Protein AF-A0AAD4E2B3-F1 (afdb_monomer_lite)

Radius of gyration: 13.12 Å; chains: 1; bounding box: 32×38×29 Å

Sequence (93 aa):
MSISALNALENLPANFTNTLSTIQIQQVLEAFAHLDFVSKGTKIPKLFQLKALISLLAGRNVVLRAATGSGKTLCMILPLFLSPDKMAITVTP

pLDDT: mean 94.19, std 6.46, range [47.75, 98.06]

Organism: NCBI:txid1912939

Foldseek 3Di:
DQQFLVNVLVPDDPVVVVPDDPVLNVLQVLLSVVCCVVVVRPDYDDPVLSVLLSQVLVVHDDDDDDDPPPPVVSSQCSNCSVCVVDDDDDDDD

InterPro domains:
  IPR011545 DEAD/DEAH-box helicase domain [PF00270] (48-93)
  IPR027417 P-loop containing nucleoside triphosphate hydrolase [G3DSA:3.40.50.300] (8-93)
  IPR027417 P-loop containing nucleoside triphosphate hydrolase [SSF52540] (39-93)

Secondary structure (DSSP, 8-state):
-PPPHHHHHHTS-HHHHTT--HHHHHHHHHHHHHHHHHHTTS----HHHHHHHHHHHTT--------TTS-HHHHHHHHHHT-TT--------

Structure (mmCIF, N/CA/C/O backbone):
data_AF-A0AAD4E2B3-F1
#
_entry.id   AF-A0AAD4E2B3-F1
#
loop_
_atom_site.group_PDB
_atom_site.id
_atom_site.type_symbol
_atom_site.label_atom_id
_atom_site.label_alt_id
_atom_site.label_comp_id
_atom_site.label_asym_id
_atom_site.label_entity_id
_atom_site.label_seq_id
_atom_site.pdbx_PDB_ins_code
_atom_site.Cartn_x
_atom_site.Cartn_y
_atom_site.Cartn_z
_atom_site.occupancy
_atom_site.B_iso_or_equiv
_atom_site.auth_seq_id
_atom_site.auth_comp_id
_atom_site.auth_asym_id
_atom_site.auth_atom_id
_atom_site.pdbx_PDB_model_num
ATOM 1 N N . MET A 1 1 ? 17.175 10.012 -10.300 1.00 47.75 1 MET A N 1
ATOM 2 C CA . MET A 1 1 ? 16.608 10.389 -8.988 1.00 47.75 1 MET A CA 1
ATOM 3 C C . MET A 1 1 ? 15.365 9.552 -8.764 1.00 47.75 1 MET A C 1
ATOM 5 O O . MET A 1 1 ? 14.492 9.576 -9.623 1.00 47.75 1 MET A O 1
ATOM 9 N N . SER A 1 2 ? 15.313 8.753 -7.696 1.00 63.34 2 SER A N 1
ATOM 10 C CA . SER A 1 2 ? 14.071 8.078 -7.309 1.00 63.34 2 SER A CA 1
ATOM 11 C C . SER A 1 2 ? 13.062 9.139 -6.879 1.00 63.34 2 SER A C 1
ATOM 13 O O . SER A 1 2 ? 13.396 10.019 -6.088 1.00 63.34 2 SER A O 1
ATOM 15 N N . ILE A 1 3 ? 11.850 9.081 -7.425 1.00 77.19 3 ILE A N 1
ATOM 16 C CA . ILE A 1 3 ? 10.735 9.905 -6.951 1.00 77.19 3 ILE A CA 1
ATOM 17 C C . ILE A 1 3 ? 10.502 9.538 -5.479 1.00 77.19 3 ILE A C 1
ATOM 19 O O . ILE A 1 3 ? 10.531 8.356 -5.143 1.00 77.19 3 ILE A O 1
ATOM 23 N N . SER A 1 4 ? 10.334 10.522 -4.594 1.00 90.69 4 SER A N 1
ATOM 24 C CA . SER A 1 4 ? 10.010 10.249 -3.190 1.00 90.69 4 SER A CA 1
ATOM 25 C C . SER A 1 4 ? 8.543 9.836 -3.049 1.00 90.69 4 SER A C 1
ATOM 27 O O . SER A 1 4 ? 7.699 10.251 -3.847 1.00 90.69 4 SER A O 1
ATOM 29 N N . ALA A 1 5 ? 8.210 9.047 -2.024 1.00 93.00 5 ALA A N 1
ATOM 30 C CA . ALA A 1 5 ? 6.822 8.675 -1.748 1.00 93.00 5 ALA A CA 1
ATOM 31 C C . ALA A 1 5 ? 5.912 9.903 -1.585 1.00 93.00 5 ALA A C 1
ATOM 33 O O . ALA A 1 5 ? 4.809 9.911 -2.126 1.00 93.00 5 ALA A O 1
ATOM 34 N N . LEU A 1 6 ? 6.407 10.960 -0.930 1.00 92.81 6 LEU A N 1
ATOM 35 C CA . LEU A 1 6 ? 5.690 12.228 -0.784 1.00 92.81 6 LEU A CA 1
ATOM 36 C C . LEU A 1 6 ? 5.388 12.875 -2.143 1.00 92.81 6 LEU A C 1
ATOM 38 O O . LEU A 1 6 ? 4.237 13.189 -2.426 1.00 92.81 6 LEU A O 1
ATOM 42 N N . ASN A 1 7 ? 6.389 12.995 -3.020 1.00 95.06 7 ASN A N 1
ATOM 43 C CA . ASN A 1 7 ? 6.183 13.572 -4.346 1.00 95.06 7 ASN A CA 1
ATOM 44 C C . ASN A 1 7 ? 5.187 12.738 -5.171 1.00 95.06 7 ASN A C 1
ATOM 46 O O . ASN A 1 7 ? 4.317 13.289 -5.839 1.00 95.06 7 ASN A O 1
ATOM 50 N N . ALA A 1 8 ? 5.266 11.409 -5.106 1.00 95.44 8 ALA A N 1
ATOM 51 C CA . ALA A 1 8 ? 4.323 10.548 -5.815 1.00 95.44 8 ALA A CA 1
ATOM 52 C C . ALA A 1 8 ? 2.889 10.633 -5.262 1.00 95.44 8 ALA A C 1
ATOM 54 O O . ALA A 1 8 ? 1.938 10.518 -6.035 1.00 95.44 8 ALA A O 1
ATOM 55 N N . LEU A 1 9 ? 2.735 10.836 -3.952 1.00 96.00 9 LEU A N 1
ATOM 56 C CA . LEU A 1 9 ? 1.444 11.038 -3.300 1.00 96.00 9 LEU A CA 1
ATOM 57 C C . LEU A 1 9 ? 0.801 12.362 -3.740 1.00 96.00 9 LEU A C 1
ATOM 59 O O . LEU A 1 9 ? -0.366 12.373 -4.129 1.00 96.00 9 LEU A O 1
ATOM 63 N N . GLU A 1 10 ? 1.570 13.453 -3.734 1.00 95.25 10 GLU A N 1
ATOM 64 C CA . GLU A 1 10 ? 1.121 14.785 -4.172 1.00 95.25 10 GLU A CA 1
ATOM 65 C C . GLU A 1 10 ? 0.717 14.810 -5.653 1.00 95.25 10 GLU A C 1
ATOM 67 O O . GLU A 1 10 ? -0.178 15.554 -6.046 1.00 95.25 10 GLU A O 1
ATOM 72 N N . ASN A 1 11 ? 1.344 13.960 -6.470 1.00 96.25 11 ASN A N 1
ATOM 73 C CA . ASN A 1 11 ? 1.090 13.855 -7.906 1.00 96.25 11 ASN A CA 1
ATOM 74 C C . ASN A 1 11 ? 0.089 12.743 -8.280 1.00 96.25 11 ASN A C 1
ATOM 76 O O . ASN A 1 11 ? 0.037 12.316 -9.440 1.00 96.25 11 ASN A O 1
ATOM 80 N N . LEU A 1 12 ? -0.717 12.248 -7.331 1.00 97.44 12 LEU A N 1
ATOM 81 C CA . LEU A 1 12 ? -1.800 11.323 -7.664 1.00 97.44 12 LEU A CA 1
ATOM 82 C C . LEU A 1 12 ? -2.833 11.992 -8.594 1.00 97.44 12 LEU A C 1
ATOM 84 O O . LEU A 1 12 ? -3.187 13.153 -8.394 1.00 97.44 12 LEU A O 1
ATOM 88 N N . PRO A 1 13 ? -3.375 11.273 -9.597 1.00 97.88 13 PRO A N 1
ATOM 89 C CA . PRO A 1 13 ? -4.316 11.869 -10.541 1.00 97.88 13 PRO A CA 1
ATOM 90 C C . PRO A 1 13 ? -5.588 12.398 -9.869 1.00 97.88 13 PRO A C 1
ATOM 92 O O . PRO A 1 13 ? -6.250 11.668 -9.130 1.00 97.88 13 PRO A O 1
ATOM 95 N N . ALA A 1 14 ? -5.988 13.625 -10.213 1.00 96.62 14 ALA A N 1
ATOM 96 C CA . ALA A 1 14 ? -7.181 14.276 -9.663 1.00 96.62 14 ALA A CA 1
ATOM 97 C C . ALA A 1 14 ? -8.472 13.466 -9.887 1.00 96.62 14 ALA A C 1
ATOM 99 O O . ALA A 1 14 ? -9.337 13.391 -9.021 1.00 96.62 14 ALA A O 1
ATOM 100 N N . ASN A 1 15 ? -8.592 12.791 -11.036 1.00 96.75 15 ASN A N 1
ATOM 101 C CA . ASN A 1 15 ? -9.740 11.929 -11.338 1.00 96.75 15 ASN A CA 1
ATOM 102 C C . ASN A 1 15 ? -9.806 10.663 -10.468 1.00 96.75 15 ASN A C 1
ATOM 104 O O . ASN A 1 15 ? -10.823 9.977 -10.470 1.00 96.75 15 ASN A O 1
ATOM 108 N N . PHE A 1 16 ? -8.726 10.325 -9.768 1.00 97.12 16 PHE A N 1
ATOM 109 C CA . PHE A 1 16 ? -8.714 9.286 -8.752 1.00 97.12 16 PHE A CA 1
ATOM 110 C C . PHE A 1 16 ? -8.977 9.893 -7.374 1.00 97.12 16 PHE A C 1
ATOM 112 O O . PHE A 1 16 ? -9.921 9.469 -6.711 1.00 97.12 16 PHE A O 1
ATOM 119 N N . THR A 1 17 ? -8.212 10.908 -6.966 1.00 96.81 17 THR A N 1
ATOM 120 C CA . THR A 1 17 ? -8.296 11.489 -5.614 1.00 96.81 17 THR A CA 1
ATOM 121 C C . THR A 1 17 ? -9.658 12.119 -5.318 1.00 96.81 17 THR A C 1
ATOM 123 O O . THR A 1 17 ? -10.199 11.887 -4.241 1.00 96.81 17 THR A O 1
ATOM 126 N N . ASN A 1 18 ? -10.277 12.800 -6.288 1.00 97.00 18 ASN A N 1
ATOM 127 C CA . ASN A 1 18 ? -11.596 13.429 -6.120 1.00 97.00 18 ASN A CA 1
ATOM 128 C C . ASN A 1 18 ? -12.743 12.421 -5.927 1.00 97.00 18 ASN A C 1
ATOM 130 O O . ASN A 1 18 ? -13.850 12.814 -5.572 1.00 97.00 18 ASN A O 1
ATOM 134 N N . THR A 1 19 ? -12.506 11.132 -6.190 1.00 96.62 19 THR A N 1
ATOM 135 C CA . THR A 1 19 ? -13.514 10.070 -6.022 1.00 96.62 19 THR A CA 1
ATOM 136 C C . THR A 1 19 ? -13.419 9.361 -4.674 1.00 96.62 19 THR A C 1
ATOM 138 O O . THR A 1 19 ? -14.267 8.523 -4.368 1.00 96.62 19 THR A O 1
ATOM 141 N N . LEU A 1 20 ? -12.386 9.662 -3.881 1.00 97.50 20 LEU A N 1
ATOM 142 C CA . LEU A 1 20 ? -12.110 8.957 -2.637 1.00 97.50 20 LEU A CA 1
ATOM 143 C C . LEU A 1 20 ? -12.926 9.523 -1.476 1.00 97.50 20 LEU A C 1
ATOM 145 O O . LEU A 1 20 ? -13.008 10.734 -1.282 1.00 97.50 20 LEU A O 1
ATOM 149 N N . SER A 1 21 ? -13.474 8.632 -0.651 1.00 97.88 21 SER A N 1
ATOM 150 C CA . SER A 1 21 ? -13.994 9.008 0.666 1.00 97.88 21 SER A CA 1
ATOM 151 C C . SER A 1 21 ? -12.857 9.263 1.662 1.00 97.88 21 SER A C 1
ATOM 153 O O . SER A 1 21 ? -11.726 8.825 1.451 1.00 97.88 21 SER A O 1
ATOM 155 N N . THR A 1 22 ? -13.155 9.891 2.802 1.00 97.56 22 THR A N 1
ATOM 156 C CA . THR A 1 22 ? -12.172 10.130 3.877 1.00 97.56 22 THR A CA 1
ATOM 157 C C . THR A 1 22 ? -11.466 8.848 4.326 1.00 97.56 22 THR A C 1
ATOM 159 O O . THR A 1 22 ? -10.249 8.837 4.486 1.00 97.56 22 THR A O 1
ATOM 162 N N . ILE A 1 23 ? -12.210 7.743 4.455 1.00 97.31 23 ILE A N 1
ATOM 163 C CA . ILE A 1 23 ? -11.649 6.433 4.823 1.00 97.31 23 ILE A CA 1
ATOM 164 C C . ILE A 1 23 ? -10.675 5.946 3.743 1.00 97.31 23 ILE A C 1
ATOM 166 O O . ILE A 1 23 ? -9.599 5.446 4.050 1.00 97.31 23 ILE A O 1
ATOM 170 N N . GLN A 1 24 ? -11.020 6.115 2.467 1.00 98.06 24 GLN A N 1
ATOM 171 C CA . GLN A 1 24 ? -10.157 5.689 1.364 1.00 98.06 24 GLN A CA 1
ATOM 172 C C . GLN A 1 24 ? -8.912 6.567 1.232 1.00 98.06 24 GLN A C 1
ATOM 174 O O . GLN A 1 24 ? -7.844 6.059 0.903 1.00 98.06 24 GLN A O 1
ATOM 179 N N . ILE A 1 25 ? -9.024 7.866 1.520 1.00 97.88 25 ILE A N 1
ATOM 180 C CA . ILE A 1 25 ? -7.871 8.767 1.609 1.00 97.88 25 ILE A CA 1
ATOM 181 C C . ILE A 1 25 ? -6.918 8.270 2.696 1.00 97.88 25 ILE A C 1
ATOM 183 O O . ILE A 1 25 ? -5.730 8.106 2.424 1.00 97.88 25 ILE A O 1
ATOM 187 N N . GLN A 1 26 ? -7.433 7.956 3.888 1.00 97.56 26 GLN A N 1
ATOM 188 C CA . GLN A 1 26 ? -6.625 7.399 4.972 1.00 97.56 26 GLN A CA 1
ATOM 189 C C . GLN A 1 26 ? -5.922 6.100 4.547 1.00 97.56 26 GLN A C 1
ATOM 191 O O . GLN A 1 26 ? -4.712 5.982 4.715 1.00 97.56 26 GLN A O 1
ATOM 196 N N . GLN A 1 27 ? -6.637 5.174 3.900 1.00 97.56 27 GLN A N 1
ATOM 197 C CA . GLN A 1 27 ? -6.051 3.930 3.383 1.00 97.56 27 GLN A CA 1
ATOM 198 C C . GLN A 1 27 ? -4.934 4.184 2.356 1.00 97.56 27 GLN A C 1
ATOM 200 O O . GLN A 1 27 ? -3.919 3.489 2.338 1.00 97.56 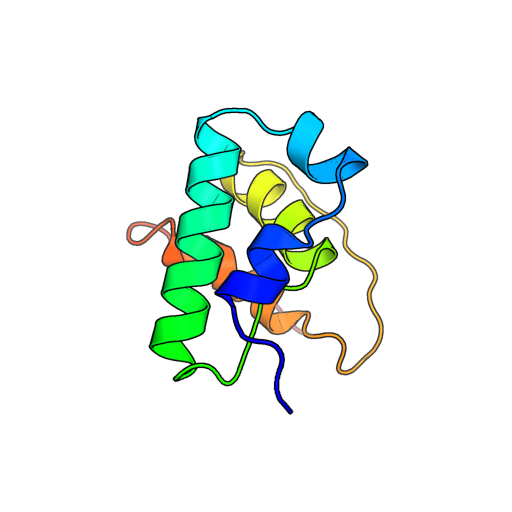27 GLN A O 1
ATOM 205 N N . VAL A 1 28 ? -5.089 5.182 1.482 1.00 97.94 28 VAL A N 1
ATOM 206 C CA . VAL A 1 28 ? -4.029 5.557 0.536 1.00 97.94 28 VAL A CA 1
ATOM 207 C C . VAL A 1 28 ? -2.811 6.092 1.289 1.00 97.94 28 VAL A C 1
ATOM 209 O O . VAL A 1 28 ? -1.701 5.636 1.021 1.00 97.94 28 VAL A O 1
ATOM 212 N N . LEU A 1 29 ? -3.000 6.998 2.250 1.00 97.56 29 LEU A N 1
ATOM 213 C CA . LEU A 1 29 ? -1.907 7.561 3.049 1.00 97.56 29 LEU A CA 1
ATOM 214 C C . LEU A 1 29 ? -1.141 6.476 3.818 1.00 97.56 29 LEU A C 1
ATOM 216 O O . LEU A 1 29 ? 0.087 6.422 3.743 1.00 97.56 29 LEU A O 1
ATOM 220 N N . GLU A 1 30 ? -1.855 5.575 4.489 1.00 97.06 30 GLU A N 1
ATOM 221 C CA . GLU A 1 30 ? -1.268 4.445 5.215 1.00 97.06 30 GLU A CA 1
ATOM 222 C C . GLU A 1 30 ? -0.489 3.517 4.276 1.00 97.06 30 GLU A C 1
ATOM 224 O O . GLU A 1 30 ? 0.634 3.120 4.586 1.00 97.06 30 GLU A O 1
ATOM 229 N N . ALA A 1 31 ? -1.024 3.220 3.089 1.00 97.38 31 ALA A N 1
ATOM 230 C CA . ALA A 1 31 ? -0.334 2.390 2.105 1.00 97.38 31 ALA A CA 1
ATOM 231 C C . ALA A 1 31 ? 0.982 3.013 1.620 1.00 97.38 31 ALA A C 1
ATOM 233 O O . ALA A 1 31 ? 1.975 2.297 1.463 1.00 97.38 31 ALA A O 1
ATOM 234 N N . PHE A 1 32 ? 1.003 4.330 1.393 1.00 97.44 32 PHE A N 1
ATOM 235 C CA . PHE A 1 32 ? 2.233 5.055 1.075 1.00 97.44 32 PHE A CA 1
ATOM 236 C C . PHE A 1 32 ? 3.226 4.990 2.237 1.00 97.44 32 PHE A C 1
ATOM 238 O O . PHE A 1 32 ? 4.369 4.593 2.018 1.00 97.44 32 PHE A O 1
ATOM 245 N N . ALA A 1 33 ? 2.793 5.314 3.457 1.00 96.25 33 ALA A N 1
ATOM 246 C CA . ALA A 1 33 ? 3.656 5.341 4.636 1.00 96.25 33 ALA A CA 1
ATOM 247 C C . ALA A 1 33 ? 4.268 3.964 4.947 1.00 96.25 33 ALA A C 1
ATOM 249 O O . ALA A 1 33 ? 5.483 3.847 5.112 1.00 96.25 33 ALA A O 1
ATOM 250 N N . HIS A 1 34 ? 3.453 2.905 4.966 1.00 96.19 34 HIS A N 1
ATOM 251 C CA . HIS A 1 34 ? 3.929 1.548 5.234 1.00 96.19 34 HIS A CA 1
ATOM 252 C C . HIS A 1 34 ? 4.903 1.059 4.166 1.00 96.19 34 HIS A C 1
ATOM 254 O O . HIS A 1 34 ? 5.943 0.485 4.497 1.00 96.19 34 HIS A O 1
ATOM 260 N N . LEU A 1 35 ? 4.589 1.275 2.886 1.00 96.00 35 LEU A N 1
ATOM 261 C CA . LEU A 1 35 ? 5.461 0.820 1.813 1.00 96.00 35 LEU A CA 1
ATOM 262 C C . LEU A 1 35 ? 6.773 1.602 1.780 1.00 96.00 35 LEU A C 1
ATOM 264 O O . LEU A 1 35 ? 7.825 0.986 1.606 1.00 96.00 35 LEU A O 1
ATOM 268 N N . ASP A 1 36 ? 6.731 2.920 1.953 1.00 95.81 36 ASP A N 1
ATOM 269 C CA . ASP A 1 36 ? 7.930 3.754 2.014 1.00 95.81 36 ASP A CA 1
ATOM 270 C C . ASP A 1 36 ? 8.843 3.293 3.158 1.00 95.81 36 ASP A C 1
ATOM 272 O O . ASP A 1 36 ? 10.004 2.952 2.920 1.00 95.81 36 ASP A O 1
ATOM 276 N N . PHE A 1 37 ? 8.283 3.120 4.359 1.00 95.19 37 PHE A N 1
ATOM 277 C CA . PHE A 1 37 ? 9.012 2.640 5.530 1.00 95.19 37 PHE A CA 1
ATOM 278 C C . PHE A 1 37 ? 9.628 1.248 5.317 1.00 95.19 37 PHE A C 1
ATOM 280 O O . PHE A 1 37 ? 10.843 1.074 5.432 1.00 95.19 37 PHE A O 1
ATOM 287 N N . VAL A 1 38 ? 8.817 0.248 4.949 1.00 94.75 38 VAL A N 1
ATOM 288 C CA . VAL A 1 38 ? 9.277 -1.147 4.783 1.00 94.75 38 VAL A CA 1
ATOM 289 C C . VAL A 1 38 ? 10.267 -1.279 3.626 1.00 94.75 38 VAL A C 1
ATOM 291 O O . VAL A 1 38 ? 11.190 -2.095 3.674 1.00 94.75 38 VAL A O 1
ATOM 294 N N . SER A 1 39 ? 10.103 -0.474 2.576 1.00 94.44 39 SER A N 1
ATOM 295 C CA . SER A 1 39 ? 11.011 -0.475 1.430 1.00 94.44 39 SER A CA 1
ATOM 296 C C . SER A 1 39 ? 12.229 0.430 1.605 1.00 94.44 39 SER A C 1
ATOM 298 O O . SER A 1 39 ? 13.065 0.458 0.701 1.00 94.44 39 SER A O 1
ATOM 300 N N . LYS A 1 40 ? 12.358 1.153 2.725 1.00 94.94 40 LYS A N 1
ATOM 301 C CA . LYS A 1 40 ? 13.410 2.159 2.951 1.00 94.94 40 LYS A CA 1
ATOM 302 C C . LYS A 1 40 ? 13.464 3.201 1.823 1.00 94.94 40 LYS A C 1
ATOM 304 O O . LYS A 1 40 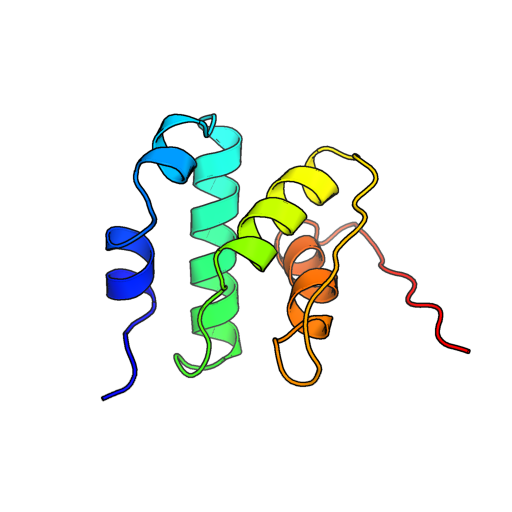? 14.535 3.501 1.298 1.00 94.94 40 LYS A O 1
ATOM 309 N N . GLY A 1 41 ? 12.298 3.675 1.389 1.00 93.75 41 GLY A N 1
ATOM 310 C CA . GLY A 1 41 ? 12.148 4.668 0.323 1.00 93.75 41 GLY A CA 1
ATOM 311 C C . GLY A 1 41 ? 12.426 4.160 -1.094 1.00 93.75 41 GLY A C 1
ATOM 312 O O . GLY A 1 41 ? 12.537 4.956 -2.025 1.00 93.75 41 GLY A O 1
ATOM 313 N N . THR A 1 42 ? 12.562 2.845 -1.298 1.00 93.44 42 THR A N 1
ATOM 314 C CA . THR A 1 42 ? 12.884 2.279 -2.624 1.00 93.44 42 THR A CA 1
ATOM 315 C C . THR A 1 42 ? 11.655 1.944 -3.466 1.00 93.44 42 THR A C 1
ATOM 317 O O . THR A 1 42 ? 11.788 1.666 -4.662 1.00 93.44 42 THR A O 1
ATOM 320 N N . LYS A 1 43 ? 10.455 1.934 -2.873 1.00 94.06 43 LYS A N 1
ATOM 321 C CA . LYS A 1 43 ? 9.206 1.570 -3.553 1.00 94.06 43 LYS A CA 1
ATOM 322 C C . LYS A 1 43 ? 8.093 2.561 -3.250 1.00 94.06 43 LYS A C 1
ATOM 324 O O . LYS A 1 43 ? 7.986 3.094 -2.158 1.00 94.06 43 LYS A O 1
ATOM 329 N N . ILE A 1 44 ? 7.221 2.723 -4.239 1.00 95.19 44 ILE A N 1
ATOM 330 C CA . ILE A 1 44 ? 6.041 3.588 -4.204 1.00 95.19 44 ILE A CA 1
ATOM 331 C C . ILE A 1 44 ? 4.864 2.779 -4.760 1.00 95.19 44 ILE A C 1
ATOM 333 O O . ILE A 1 44 ? 5.058 2.031 -5.732 1.00 95.19 44 ILE A O 1
ATOM 337 N N . PRO A 1 45 ? 3.651 2.897 -4.191 1.00 96.38 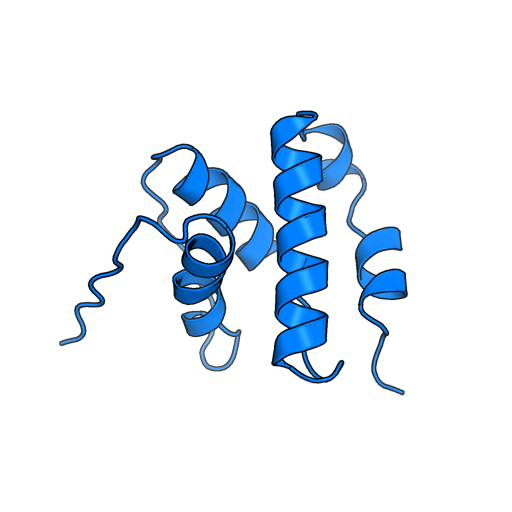45 PRO A N 1
ATOM 338 C CA . PRO A 1 45 ? 2.501 2.197 -4.732 1.00 96.38 45 PRO A CA 1
ATOM 339 C C . PRO A 1 45 ? 2.066 2.839 -6.056 1.00 96.38 45 PRO A C 1
ATOM 341 O O . PRO A 1 45 ? 1.946 4.054 -6.193 1.00 96.38 45 PRO A O 1
ATOM 344 N N . LYS A 1 46 ? 1.814 2.008 -7.065 1.00 96.12 46 LYS A N 1
ATOM 345 C CA . LYS A 1 46 ? 1.303 2.440 -8.372 1.00 96.12 46 LYS A CA 1
ATOM 346 C C . LYS A 1 46 ? -0.206 2.644 -8.302 1.00 96.12 46 LYS A C 1
ATOM 348 O O . LYS A 1 46 ? -0.904 1.929 -7.587 1.00 96.12 46 LYS A O 1
ATOM 353 N N . LEU A 1 47 ? -0.741 3.521 -9.151 1.00 96.69 47 LEU A N 1
ATOM 354 C CA . LEU A 1 47 ? -2.173 3.842 -9.177 1.00 96.69 47 LEU A CA 1
ATOM 355 C C . LEU A 1 47 ? -3.088 2.607 -9.263 1.00 96.69 47 LEU A C 1
ATOM 357 O O . LEU A 1 47 ? -4.090 2.531 -8.560 1.00 96.69 47 LEU A O 1
ATOM 361 N N . PHE A 1 48 ? -2.760 1.621 -10.104 1.00 96.88 48 PHE A N 1
ATOM 362 C CA . PHE A 1 48 ? -3.583 0.411 -10.216 1.00 96.88 48 PHE A CA 1
ATOM 363 C C . PHE A 1 48 ? -3.560 -0.440 -8.936 1.00 96.88 48 PHE A C 1
ATOM 365 O O . PHE A 1 48 ? -4.548 -1.103 -8.636 1.00 96.88 48 PHE A O 1
ATOM 372 N N . GLN A 1 49 ? -2.458 -0.405 -8.179 1.00 97.62 49 GLN A N 1
ATOM 373 C CA . GLN A 1 49 ? -2.331 -1.101 -6.898 1.00 97.62 49 GLN A CA 1
ATOM 374 C C . GLN A 1 49 ? -3.194 -0.410 -5.840 1.00 97.62 49 GLN A C 1
ATOM 376 O O . GLN A 1 49 ? -3.881 -1.096 -5.097 1.00 97.62 49 GLN A O 1
ATOM 381 N N . LEU A 1 50 ? -3.240 0.928 -5.831 1.00 97.81 50 LEU A N 1
ATOM 382 C CA . LEU A 1 50 ? -4.117 1.706 -4.945 1.00 97.81 50 LEU A CA 1
ATOM 383 C C . LEU A 1 50 ? -5.604 1.469 -5.252 1.00 97.81 50 LEU A C 1
ATOM 385 O O . LEU A 1 50 ? -6.401 1.243 -4.345 1.00 97.81 50 LEU A O 1
ATOM 389 N N . LYS A 1 51 ? -5.984 1.451 -6.537 1.00 97.31 51 LYS A N 1
ATOM 390 C CA . LYS A 1 51 ? -7.362 1.137 -6.961 1.00 97.31 51 LYS A CA 1
ATOM 391 C C . LYS A 1 51 ? -7.801 -0.261 -6.517 1.00 97.31 51 LYS A C 1
ATOM 393 O O . LYS A 1 51 ? -8.937 -0.447 -6.073 1.00 97.31 51 LYS A O 1
ATOM 398 N N . ALA A 1 52 ? -6.903 -1.237 -6.637 1.00 97.25 52 ALA A N 1
ATOM 399 C CA . ALA A 1 52 ? -7.149 -2.591 -6.168 1.00 97.25 52 ALA A CA 1
ATOM 400 C C . ALA A 1 52 ? -7.221 -2.652 -4.637 1.00 97.25 52 ALA A C 1
ATOM 402 O O . ALA A 1 52 ? -8.184 -3.204 -4.121 1.00 97.25 52 ALA A O 1
ATOM 403 N N . LEU A 1 53 ? -6.277 -2.025 -3.927 1.00 97.69 53 LEU A N 1
ATOM 404 C CA . LEU A 1 53 ? -6.248 -1.933 -2.465 1.00 97.69 53 LEU A CA 1
ATOM 405 C C . LEU A 1 53 ? -7.584 -1.437 -1.903 1.00 97.69 53 LEU A C 1
ATOM 407 O O . LEU A 1 53 ? -8.200 -2.134 -1.105 1.00 97.69 53 LEU A O 1
ATOM 411 N N . ILE A 1 54 ? -8.066 -0.283 -2.373 1.00 97.62 54 ILE A N 1
ATOM 412 C CA . ILE A 1 54 ? -9.338 0.303 -1.922 1.00 97.62 54 ILE A CA 1
ATOM 413 C C . ILE A 1 54 ? -10.512 -0.657 -2.154 1.00 97.62 54 ILE A C 1
ATOM 415 O O . ILE A 1 54 ? -11.446 -0.724 -1.356 1.00 97.62 54 ILE A O 1
ATOM 419 N N . SER A 1 55 ? -10.490 -1.399 -3.261 1.00 96.75 55 SER A N 1
ATOM 420 C CA . SER A 1 55 ? -11.551 -2.358 -3.569 1.00 96.75 55 SER A CA 1
ATOM 421 C C . SER A 1 55 ? -11.487 -3.611 -2.710 1.00 96.75 55 SER A C 1
ATOM 423 O O . SER A 1 55 ? -12.527 -4.049 -2.222 1.00 96.75 55 SER A O 1
ATOM 425 N N . LEU A 1 56 ? -10.287 -4.127 -2.459 1.00 96.50 56 LEU A N 1
ATOM 426 C CA . LEU A 1 56 ? -10.064 -5.282 -1.596 1.00 96.50 56 LEU A CA 1
ATOM 427 C C . LEU A 1 56 ? -10.413 -4.970 -0.134 1.00 96.50 56 LEU A C 1
ATOM 429 O O . LEU A 1 56 ? -11.125 -5.749 0.491 1.00 96.50 56 LEU A O 1
ATOM 433 N N . LEU A 1 57 ? -10.001 -3.809 0.389 1.00 96.19 57 LEU A N 1
ATOM 434 C CA . LEU A 1 57 ? -10.332 -3.383 1.758 1.00 96.19 57 LEU A CA 1
ATOM 435 C C . LEU A 1 57 ? -11.832 -3.137 1.961 1.00 96.19 57 LEU A C 1
ATOM 437 O O . LEU A 1 57 ? -12.338 -3.270 3.069 1.00 96.19 57 LEU A O 1
ATOM 441 N N . ALA A 1 58 ? -12.560 -2.821 0.891 1.00 95.31 58 ALA A N 1
ATOM 442 C CA . ALA A 1 58 ? -14.015 -2.724 0.914 1.00 95.31 58 ALA A CA 1
ATOM 443 C C . ALA A 1 58 ? -14.726 -4.082 0.728 1.00 95.31 58 ALA A C 1
ATOM 445 O O . ALA A 1 58 ? -15.933 -4.104 0.489 1.00 95.31 58 ALA A O 1
ATOM 446 N N . GLY A 1 59 ? -13.995 -5.202 0.771 1.00 94.81 59 GLY A N 1
ATOM 447 C CA . GLY A 1 59 ? -14.549 -6.550 0.631 1.00 94.81 59 GLY A CA 1
ATOM 448 C C . GLY A 1 59 ? -15.036 -6.893 -0.780 1.00 94.81 59 GLY A C 1
ATOM 449 O O . GLY A 1 59 ? -15.842 -7.807 -0.940 1.00 94.81 59 GLY A O 1
ATOM 450 N N . ARG A 1 60 ? -14.593 -6.163 -1.814 1.00 96.12 60 ARG A N 1
ATOM 451 C CA . ARG A 1 60 ? -15.008 -6.408 -3.203 1.00 96.12 60 ARG A CA 1
ATOM 452 C C . ARG A 1 60 ? -14.054 -7.357 -3.919 1.00 96.12 60 ARG A C 1
ATOM 454 O O . ARG A 1 60 ? -12.838 -7.290 -3.751 1.00 96.12 60 ARG A O 1
ATOM 461 N N . ASN A 1 61 ? -14.613 -8.160 -4.821 1.00 96.50 61 ASN A N 1
ATOM 462 C CA . ASN A 1 61 ? -13.834 -8.960 -5.762 1.00 96.50 61 ASN A CA 1
ATOM 463 C C . ASN A 1 61 ? -13.177 -8.059 -6.817 1.00 96.50 61 ASN A C 1
ATOM 465 O O . ASN A 1 61 ? -13.819 -7.162 -7.368 1.00 96.50 61 ASN A O 1
ATOM 469 N N . VAL A 1 62 ? -11.903 -8.313 -7.121 1.00 95.44 62 VAL A N 1
ATOM 470 C CA . VAL A 1 62 ? -11.120 -7.529 -8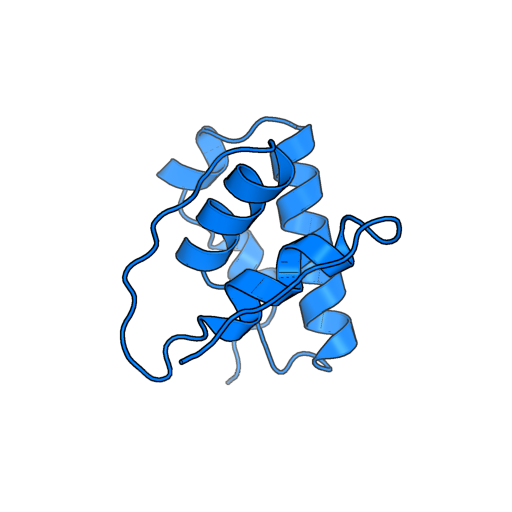.085 1.00 95.44 62 VAL A CA 1
ATOM 471 C C . VAL A 1 62 ? -10.505 -8.454 -9.125 1.00 95.44 62 VAL A C 1
ATOM 473 O O . VAL A 1 62 ? -9.744 -9.358 -8.792 1.00 95.44 62 VAL A O 1
ATOM 476 N N . VAL A 1 63 ? -10.776 -8.175 -10.400 1.00 95.94 63 VAL A N 1
ATOM 477 C CA . VAL A 1 63 ? -10.044 -8.764 -1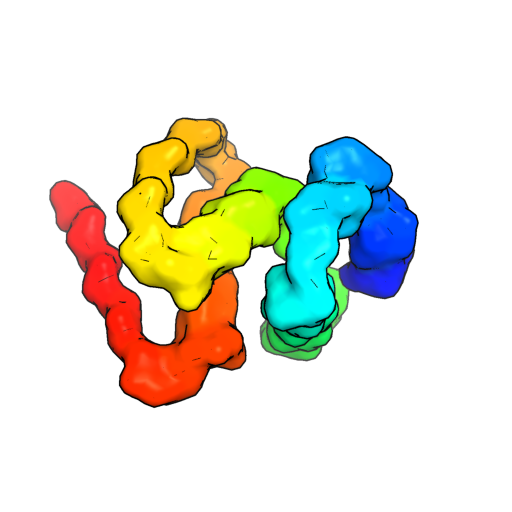1.526 1.00 95.94 63 VAL A CA 1
ATOM 478 C C . VAL A 1 63 ? -9.061 -7.721 -12.039 1.00 95.94 63 VAL A C 1
ATOM 480 O O . VAL A 1 63 ? -9.461 -6.650 -12.490 1.00 95.94 63 VAL A O 1
ATOM 483 N N . LEU A 1 64 ? -7.767 -8.028 -11.970 1.00 93.81 64 LEU A N 1
ATOM 484 C CA . LEU A 1 64 ? -6.707 -7.117 -12.390 1.00 93.81 64 LEU A CA 1
ATOM 485 C C . LEU A 1 64 ? -5.863 -7.732 -13.505 1.00 93.81 64 LEU A C 1
ATOM 487 O O . LEU A 1 64 ? -5.313 -8.822 -13.359 1.00 93.81 64 LEU A O 1
ATOM 491 N N . ARG A 1 65 ? -5.700 -6.992 -14.605 1.00 94.00 65 ARG A N 1
ATOM 492 C CA . ARG A 1 65 ? -4.787 -7.339 -15.699 1.00 94.00 65 ARG A CA 1
ATOM 493 C C . ARG A 1 65 ? -3.604 -6.377 -15.697 1.00 94.00 65 ARG A C 1
ATOM 495 O O . ARG A 1 65 ? -3.782 -5.175 -15.856 1.00 94.00 65 ARG A O 1
ATOM 502 N N . ALA A 1 66 ? -2.396 -6.910 -15.538 1.00 93.25 66 ALA A N 1
ATOM 503 C CA . ALA A 1 66 ? -1.164 -6.131 -15.601 1.00 93.25 66 ALA A CA 1
ATOM 504 C C . ALA A 1 66 ? 0.004 -6.975 -16.131 1.00 93.25 66 ALA A C 1
ATOM 506 O O . ALA A 1 66 ? 0.095 -8.178 -15.854 1.00 93.25 66 ALA A O 1
ATOM 507 N N . ALA A 1 67 ? 0.924 -6.328 -16.852 1.00 93.75 67 ALA A N 1
ATOM 508 C CA . ALA A 1 67 ? 2.087 -6.968 -17.470 1.00 93.75 67 ALA A CA 1
ATOM 509 C C . ALA A 1 67 ? 2.990 -7.701 -16.452 1.00 93.75 67 ALA A C 1
ATOM 511 O O . ALA A 1 67 ? 2.897 -7.506 -15.230 1.00 93.75 67 ALA A O 1
ATOM 512 N N . THR A 1 68 ? 3.878 -8.570 -16.931 1.00 93.25 68 THR A N 1
ATOM 513 C CA . THR A 1 68 ? 4.978 -9.129 -16.125 1.00 93.25 68 THR A CA 1
ATOM 514 C C . THR A 1 68 ? 5.860 -7.998 -15.574 1.00 93.25 68 THR A C 1
ATOM 516 O O . THR A 1 68 ? 5.898 -6.903 -16.126 1.00 93.25 68 THR A O 1
ATOM 519 N N . GLY A 1 69 ? 6.453 -8.190 -14.390 1.00 91.75 69 GLY A N 1
ATOM 520 C CA . GLY A 1 69 ? 7.263 -7.151 -13.727 1.00 91.75 69 GLY A CA 1
ATOM 521 C C . GLY A 1 69 ? 6.507 -5.897 -13.246 1.00 91.75 69 GLY A C 1
ATOM 522 O O . GLY A 1 69 ? 7.084 -5.049 -12.574 1.00 91.75 69 GLY A O 1
ATOM 523 N N . SER A 1 70 ? 5.201 -5.769 -13.509 1.00 92.62 70 SER A N 1
ATOM 524 C CA . SER A 1 70 ? 4.429 -4.565 -13.153 1.00 92.62 70 SER A CA 1
ATOM 525 C C . SER A 1 70 ? 4.266 -4.335 -11.645 1.00 92.62 70 SER A C 1
ATOM 527 O O . SER A 1 70 ? 3.963 -3.212 -11.243 1.00 92.62 70 SER A O 1
ATOM 529 N N . GLY A 1 71 ? 4.505 -5.353 -10.813 1.00 93.62 71 GLY A N 1
ATOM 530 C CA . GLY A 1 71 ? 4.323 -5.294 -9.360 1.00 93.62 71 GLY A CA 1
ATOM 531 C C . GLY A 1 71 ? 2.988 -5.870 -8.880 1.00 93.62 71 GLY A C 1
ATOM 532 O O . GLY A 1 71 ? 2.426 -5.376 -7.907 1.00 93.62 71 GLY A O 1
ATOM 533 N N . LYS A 1 72 ? 2.464 -6.907 -9.547 1.00 93.81 72 LYS A N 1
ATOM 534 C CA . LYS A 1 72 ? 1.230 -7.605 -9.135 1.00 93.81 72 LYS A CA 1
ATOM 535 C C . LYS A 1 72 ? 1.300 -8.152 -7.708 1.00 93.81 72 LYS A C 1
ATOM 537 O O . LYS A 1 72 ? 0.333 -8.033 -6.974 1.00 93.81 72 LYS A O 1
ATOM 542 N N . THR A 1 73 ? 2.453 -8.672 -7.291 1.00 93.62 73 THR A N 1
ATOM 543 C CA . THR A 1 73 ? 2.654 -9.193 -5.930 1.00 93.62 73 THR A CA 1
ATOM 544 C C . THR A 1 73 ? 2.394 -8.127 -4.868 1.00 93.62 73 THR A C 1
ATOM 546 O O . THR A 1 73 ? 1.744 -8.389 -3.867 1.00 93.62 73 THR A O 1
ATOM 549 N N . LEU A 1 74 ? 2.818 -6.885 -5.115 1.00 94.62 74 LEU A N 1
ATOM 550 C CA . LEU A 1 74 ? 2.573 -5.785 -4.184 1.00 94.62 74 LEU A CA 1
ATOM 551 C C . LEU A 1 74 ? 1.076 -5.459 -4.060 1.00 94.62 74 LEU A C 1
ATOM 553 O O . LEU A 1 74 ? 0.618 -5.082 -2.991 1.00 94.62 74 LEU A O 1
ATOM 557 N N . CYS A 1 75 ? 0.301 -5.682 -5.124 1.00 93.62 75 CYS A N 1
ATOM 558 C CA . CYS A 1 75 ? -1.155 -5.560 -5.109 1.00 93.62 75 CYS A CA 1
ATOM 559 C C . CYS A 1 75 ? -1.826 -6.545 -4.134 1.00 93.62 75 CYS A C 1
ATOM 561 O O . CYS A 1 75 ? -2.878 -6.230 -3.589 1.00 93.62 75 CYS A O 1
ATOM 563 N N . MET A 1 76 ? -1.223 -7.721 -3.924 1.00 92.25 76 MET A N 1
ATOM 564 C CA . MET A 1 76 ? -1.704 -8.746 -2.988 1.00 92.25 76 MET A CA 1
ATOM 565 C C . MET A 1 76 ? -1.260 -8.458 -1.547 1.00 92.25 76 MET A C 1
ATOM 567 O O . MET A 1 76 ? -1.981 -8.777 -0.611 1.00 92.25 76 MET A O 1
ATOM 571 N N . ILE A 1 77 ? -0.079 -7.852 -1.372 1.00 93.12 77 ILE A N 1
ATOM 572 C CA . ILE A 1 77 ? 0.530 -7.604 -0.056 1.00 93.12 77 ILE A CA 1
ATOM 573 C C . ILE A 1 77 ? -0.002 -6.322 0.595 1.00 93.12 77 ILE A C 1
ATOM 575 O O . ILE A 1 77 ? -0.216 -6.309 1.801 1.00 93.12 77 ILE A O 1
ATOM 579 N N . LEU A 1 78 ? -0.234 -5.252 -0.176 1.00 94.75 78 LEU A N 1
ATOM 580 C CA . LEU A 1 78 ? -0.644 -3.948 0.367 1.00 94.75 78 LEU A CA 1
ATOM 581 C C . LEU A 1 78 ? -1.856 -4.005 1.320 1.00 94.75 78 LEU A C 1
ATOM 583 O O . LEU A 1 78 ? -1.778 -3.365 2.365 1.00 94.75 78 LEU A O 1
ATOM 587 N N . PRO A 1 79 ? -2.938 -4.762 1.037 1.00 95.56 79 PRO A N 1
ATOM 588 C CA . PRO A 1 79 ? -4.070 -4.859 1.961 1.00 95.56 79 PRO A CA 1
ATOM 589 C C . PRO A 1 79 ? -3.691 -5.395 3.345 1.00 95.56 79 PRO A C 1
ATOM 591 O O . PRO A 1 79 ? -4.279 -4.978 4.334 1.00 95.56 79 PRO A O 1
ATOM 594 N N . LEU A 1 80 ? -2.684 -6.269 3.434 1.00 94.56 80 LEU A N 1
ATOM 595 C CA . LEU A 1 80 ? -2.250 -6.862 4.702 1.00 94.56 80 LEU A CA 1
ATOM 596 C C . LEU A 1 80 ? -1.542 -5.860 5.615 1.00 94.56 80 LEU A C 1
ATOM 598 O O . LEU A 1 80 ? -1.576 -6.028 6.828 1.00 94.56 80 LEU A O 1
ATOM 602 N N . PHE A 1 81 ? -0.933 -4.805 5.064 1.00 93.38 81 PHE A N 1
ATOM 603 C CA . PHE A 1 81 ? -0.361 -3.739 5.892 1.00 93.38 81 PHE A CA 1
ATOM 604 C C . PHE A 1 81 ? -1.440 -2.954 6.645 1.00 93.38 81 PHE A C 1
ATOM 606 O O . PHE A 1 81 ? -1.180 -2.473 7.740 1.00 93.38 81 PHE A O 1
ATOM 613 N N . LEU A 1 82 ? -2.643 -2.856 6.073 1.00 94.81 82 LEU A N 1
ATOM 614 C CA . LEU A 1 82 ? -3.770 -2.094 6.620 1.00 94.81 82 LEU A CA 1
ATOM 615 C C . LEU A 1 82 ? -4.797 -2.989 7.332 1.00 94.81 82 LEU A C 1
ATOM 617 O O . LEU A 1 82 ? -5.852 -2.530 7.760 1.00 94.81 82 LEU A O 1
ATOM 621 N N . SER A 1 83 ? -4.541 -4.292 7.413 1.00 92.94 83 SER A N 1
ATOM 622 C CA . SER A 1 83 ? -5.452 -5.274 8.003 1.00 92.94 83 SER A CA 1
ATOM 623 C C . SER A 1 83 ? -4.647 -6.322 8.775 1.00 92.94 83 SER A C 1
ATOM 625 O O . SER A 1 83 ? -4.557 -7.473 8.340 1.00 92.94 83 SER A O 1
ATOM 627 N N . PRO A 1 84 ? -4.015 -5.925 9.898 1.00 87.94 84 PRO A N 1
ATOM 628 C CA . PRO A 1 84 ? -3.077 -6.772 10.643 1.00 87.94 84 PRO A CA 1
ATOM 629 C C . PRO A 1 84 ? -3.72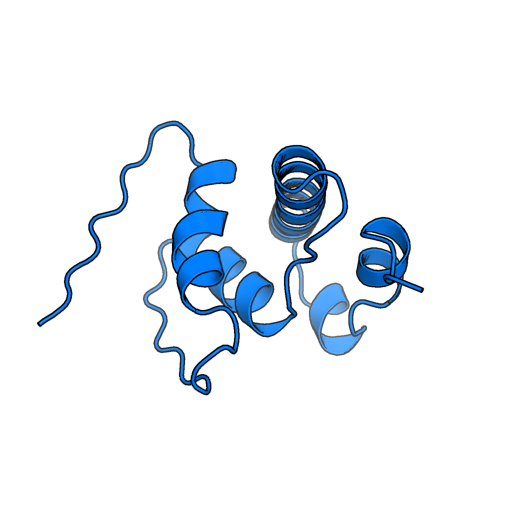9 -8.024 11.251 1.00 87.94 84 PRO A C 1
ATOM 631 O O . PRO A 1 84 ? -3.039 -8.976 11.602 1.00 87.94 84 PRO A O 1
ATOM 634 N N . ASP A 1 85 ? -5.054 -8.036 11.365 1.00 93.50 85 ASP A N 1
ATOM 635 C CA . ASP A 1 85 ? -5.888 -9.131 11.859 1.00 93.50 85 ASP A CA 1
ATOM 636 C C . ASP A 1 85 ? -6.363 -10.089 10.748 1.00 93.50 85 ASP A C 1
ATOM 638 O O . ASP A 1 85 ? -7.158 -10.997 11.005 1.00 93.50 85 ASP A O 1
ATOM 642 N N . LYS A 1 86 ? -5.921 -9.891 9.500 1.00 92.44 86 LYS A N 1
ATOM 643 C CA . LYS A 1 86 ? -6.326 -10.698 8.340 1.00 92.44 86 LYS A CA 1
ATOM 644 C C . LYS A 1 86 ? -5.174 -11.538 7.792 1.00 92.44 86 LYS A C 1
ATOM 646 O O . LYS A 1 86 ? -4.000 -11.225 7.950 1.00 92.44 86 LYS A O 1
ATOM 651 N N . MET A 1 87 ? -5.539 -12.603 7.081 1.00 93.62 87 MET A N 1
ATOM 652 C CA . MET A 1 87 ? -4.619 -13.493 6.372 1.00 93.62 87 MET A CA 1
ATOM 653 C C . MET A 1 87 ? -4.911 -13.450 4.870 1.00 93.62 87 MET A C 1
ATOM 655 O O . MET A 1 87 ? -6.073 -13.424 4.465 1.00 93.62 87 MET A O 1
ATOM 659 N N . ALA A 1 88 ? -3.866 -13.492 4.039 1.00 93.44 88 ALA A N 1
ATOM 660 C CA . ALA A 1 88 ? -4.006 -13.741 2.606 1.00 93.44 88 ALA A CA 1
ATOM 661 C C . ALA A 1 88 ? -3.605 -15.176 2.270 1.00 93.44 88 ALA A C 1
ATOM 663 O O . ALA A 1 88 ? -2.576 -15.670 2.731 1.00 93.44 88 ALA A O 1
ATOM 664 N N . ILE A 1 89 ? -4.381 -15.807 1.393 1.00 95.00 89 ILE A N 1
ATOM 665 C CA . ILE A 1 89 ? -4.032 -17.076 0.758 1.00 95.00 89 ILE A CA 1
ATOM 666 C C . ILE A 1 89 ? -3.788 -16.776 -0.717 1.00 95.00 89 ILE A C 1
ATOM 668 O O . ILE A 1 89 ? -4.673 -16.277 -1.411 1.00 95.00 89 ILE A O 1
ATOM 672 N N . THR A 1 90 ? -2.575 -17.055 -1.190 1.00 93.19 90 THR A N 1
ATOM 673 C CA . THR A 1 90 ? -2.225 -16.923 -2.608 1.00 93.19 90 THR A CA 1
ATOM 674 C C . THR A 1 90 ? -2.152 -18.313 -3.214 1.00 93.19 90 THR A C 1
ATOM 676 O O . THR A 1 90 ? -1.368 -19.140 -2.760 1.00 93.19 90 THR A O 1
ATOM 679 N N . VAL A 1 91 ? -2.969 -18.561 -4.234 1.00 94.69 91 VAL A N 1
ATOM 680 C CA . VAL A 1 91 ? -2.980 -19.823 -4.976 1.00 94.69 91 VAL A CA 1
ATOM 681 C C . VAL A 1 91 ? -2.356 -19.574 -6.342 1.00 94.69 91 VAL A C 1
ATOM 683 O O . VAL A 1 91 ? -2.818 -18.713 -7.092 1.00 94.69 91 VAL A O 1
ATOM 686 N N . THR A 1 92 ? -1.300 -20.315 -6.655 1.00 90.31 92 THR A N 1
ATOM 687 C CA . THR A 1 92 ? -0.654 -20.321 -7.971 1.00 90.31 92 THR A CA 1
ATOM 688 C C . THR A 1 92 ? -0.671 -21.750 -8.510 1.00 90.31 92 THR A C 1
ATOM 690 O O . THR A 1 92 ? -0.451 -22.658 -7.708 1.00 90.31 92 THR A O 1
ATOM 693 N N . PRO A 1 93 ? -0.948 -21.967 -9.810 1.00 89.44 93 PRO A N 1
ATOM 694 C CA . PRO A 1 93 ? -0.748 -23.268 -10.446 1.00 89.44 93 PRO A CA 1
ATOM 695 C C . PRO A 1 93 ? 0.679 -23.796 -10.282 1.00 89.44 93 PRO A C 1
ATOM 697 O O . PRO A 1 93 ? 1.603 -22.953 -10.168 1.00 89.44 93 PRO A O 1
#